Protein AF-A0A959QBI2-F1 (afdb_monomer_lite)

pLDDT: mean 92.58, std 5.52, range [67.56, 98.19]

Sequence (119 aa):
MRQLRLALCLFLAVGIAFVSMRFLDFQPKDILLDKGALADHPVYLIGFYTHVGLGILALLSGPFQFMDKLRVRQLTWHRTLGKVYVVCCLLSGLAGFGIAWFANERWVTSFGFAALAVA

Structure (mmCIF, N/CA/C/O backbone):
data_AF-A0A959QBI2-F1
#
_entry.id   AF-A0A959QBI2-F1
#
loop_
_atom_site.group_PDB
_atom_site.id
_atom_site.type_symbol
_atom_site.label_atom_id
_atom_site.label_alt_id
_atom_site.label_comp_id
_atom_site.label_asym_id
_atom_site.label_entity_id
_atom_site.label_seq_id
_atom_site.pdbx_PDB_ins_code
_atom_site.Cartn_x
_atom_site.Cartn_y
_atom_site.Cartn_z
_atom_site.occupancy
_atom_site.B_iso_or_equiv
_atom_site.auth_seq_id
_atom_site.auth_comp_id
_atom_site.auth_asym_id
_atom_site.auth_atom_id
_atom_site.pdbx_PDB_model_num
ATOM 1 N N . MET A 1 1 ? 3.105 2.088 28.517 1.00 77.12 1 MET A N 1
ATOM 2 C CA . MET A 1 1 ? 3.584 1.185 27.441 1.00 77.12 1 MET A CA 1
ATOM 3 C C . MET A 1 1 ? 2.626 1.101 26.246 1.00 77.12 1 MET A C 1
ATOM 5 O O . MET A 1 1 ? 3.024 1.507 25.165 1.00 77.12 1 MET A O 1
ATOM 9 N N . ARG A 1 2 ? 1.371 0.635 26.391 1.00 84.00 2 ARG A N 1
ATOM 10 C CA . ARG A 1 2 ? 0.461 0.431 25.235 1.00 84.00 2 ARG A CA 1
ATOM 11 C C . ARG A 1 2 ? 0.131 1.701 24.435 1.00 84.00 2 ARG A C 1
ATOM 13 O O . ARG A 1 2 ? 0.200 1.672 23.216 1.00 84.00 2 ARG A O 1
ATOM 20 N N . GLN A 1 3 ? -0.179 2.808 25.112 1.00 86.38 3 GLN A N 1
ATOM 21 C CA . GLN A 1 3 ? -0.495 4.083 24.443 1.00 86.38 3 GLN A CA 1
ATOM 22 C C . GLN A 1 3 ? 0.703 4.649 23.669 1.00 86.38 3 GLN A C 1
ATOM 24 O O . GLN A 1 3 ? 0.532 5.170 22.577 1.00 86.38 3 GLN A O 1
ATOM 29 N N . LEU A 1 4 ? 1.917 4.479 24.204 1.00 91.00 4 LEU A N 1
ATOM 30 C CA . LEU A 1 4 ? 3.153 4.887 23.535 1.00 91.00 4 LEU A CA 1
ATOM 31 C C . LEU A 1 4 ? 3.383 4.086 22.247 1.00 91.00 4 LEU A C 1
ATOM 33 O O . LEU A 1 4 ? 3.711 4.668 21.222 1.00 91.00 4 LEU A O 1
ATOM 37 N N . ARG A 1 5 ? 3.154 2.764 22.282 1.00 92.50 5 ARG A N 1
ATOM 38 C CA . ARG A 1 5 ? 3.253 1.907 21.088 1.00 92.50 5 ARG A CA 1
ATOM 39 C C . ARG A 1 5 ? 2.253 2.327 20.012 1.00 92.50 5 ARG A C 1
ATOM 41 O O . ARG A 1 5 ? 2.640 2.469 18.864 1.00 92.50 5 ARG A O 1
ATOM 48 N N . LEU A 1 6 ? 0.998 2.581 20.390 1.00 92.06 6 LEU A N 1
ATOM 49 C CA . LEU A 1 6 ? -0.028 3.053 19.453 1.00 92.06 6 LEU A CA 1
ATOM 50 C C . LEU A 1 6 ? 0.318 4.418 18.853 1.00 92.06 6 LEU A C 1
ATOM 52 O O . LEU A 1 6 ? 0.192 4.592 17.646 1.00 92.06 6 LEU A O 1
ATOM 56 N N . ALA A 1 7 ? 0.780 5.361 19.677 1.00 93.25 7 ALA A N 1
ATOM 57 C CA . ALA A 1 7 ? 1.201 6.678 19.212 1.00 93.25 7 ALA A CA 1
ATOM 58 C C . ALA A 1 7 ? 2.376 6.579 18.228 1.00 93.25 7 ALA A C 1
ATOM 60 O O . ALA A 1 7 ? 2.347 7.218 17.182 1.00 93.25 7 ALA A O 1
ATOM 61 N N . LEU A 1 8 ? 3.364 5.730 18.526 1.00 95.00 8 LEU A N 1
ATOM 62 C CA . LEU A 1 8 ? 4.496 5.483 17.637 1.00 95.00 8 LEU A CA 1
ATOM 63 C C . LEU A 1 8 ? 4.054 4.838 16.316 1.00 95.00 8 LEU A C 1
ATOM 65 O O . LEU A 1 8 ? 4.439 5.315 15.254 1.00 95.00 8 LEU A O 1
ATOM 69 N N . CYS A 1 9 ? 3.217 3.795 16.363 1.00 93.81 9 CYS A N 1
ATOM 70 C CA . CYS A 1 9 ? 2.671 3.161 15.160 1.00 93.81 9 CYS A CA 1
ATOM 71 C C . CYS A 1 9 ? 1.905 4.163 14.294 1.00 93.81 9 CYS A C 1
ATOM 73 O O . CYS A 1 9 ? 2.090 4.184 13.083 1.00 93.81 9 CYS A O 1
ATOM 75 N N . LEU A 1 10 ? 1.071 5.006 14.909 1.00 95.00 10 LEU A N 1
ATOM 76 C CA . LEU A 1 10 ? 0.308 6.026 14.199 1.00 95.00 10 LEU A CA 1
ATOM 77 C C . LEU A 1 10 ? 1.229 7.079 13.575 1.00 95.00 10 LEU A C 1
ATOM 79 O O . LEU A 1 10 ? 1.061 7.408 12.408 1.00 95.00 10 LEU A O 1
ATOM 83 N N . PHE A 1 11 ? 2.229 7.556 14.318 1.00 96.38 11 PHE A N 1
ATOM 84 C CA . PHE A 1 11 ? 3.206 8.520 13.814 1.00 96.38 11 PHE A CA 1
ATOM 85 C C . PHE A 1 11 ? 3.968 7.981 12.598 1.00 96.38 11 PHE A C 1
ATOM 87 O O . PHE A 1 11 ? 4.032 8.650 11.569 1.00 96.38 11 PHE A O 1
ATOM 94 N N . LEU A 1 12 ? 4.494 6.756 12.685 1.00 96.56 12 LEU A N 1
ATOM 95 C CA . LEU A 1 12 ? 5.229 6.130 11.586 1.00 96.56 12 LEU A CA 1
ATOM 96 C C . LEU A 1 12 ? 4.326 5.851 10.380 1.00 96.56 12 LEU A C 1
ATOM 98 O O . LEU A 1 12 ? 4.707 6.151 9.252 1.00 96.56 12 LEU A O 1
ATOM 102 N N . ALA A 1 13 ? 3.120 5.326 10.610 1.00 96.19 13 ALA A N 1
ATOM 103 C CA . ALA A 1 13 ? 2.177 5.029 9.537 1.00 96.19 13 ALA A CA 1
ATOM 104 C C . ALA A 1 13 ? 1.738 6.297 8.794 1.00 96.19 13 ALA A C 1
ATOM 106 O O . ALA A 1 13 ? 1.748 6.321 7.566 1.00 96.19 13 ALA A O 1
ATOM 107 N N . VAL A 1 14 ? 1.417 7.367 9.529 1.00 96.62 14 VAL A N 1
ATOM 108 C CA . VAL A 1 14 ? 1.070 8.669 8.945 1.00 96.62 14 VAL A CA 1
ATOM 109 C C . VAL A 1 14 ? 2.269 9.276 8.223 1.00 96.62 14 VAL A C 1
ATOM 111 O O . VAL A 1 14 ? 2.100 9.783 7.120 1.00 96.62 14 VAL A O 1
ATOM 114 N N . GLY A 1 15 ? 3.475 9.189 8.790 1.00 96.88 15 GLY A N 1
ATOM 115 C CA . GLY A 1 15 ? 4.693 9.690 8.151 1.00 96.88 15 GLY A CA 1
ATOM 116 C C . GLY A 1 15 ? 4.961 9.024 6.800 1.00 96.88 15 GLY A C 1
ATOM 117 O O . GLY A 1 15 ? 5.145 9.714 5.799 1.00 96.88 15 GLY A O 1
ATOM 118 N N . ILE A 1 16 ? 4.909 7.689 6.745 1.00 96.62 16 ILE A N 1
ATOM 119 C CA . ILE A 1 16 ? 5.103 6.932 5.498 1.00 96.62 16 ILE A CA 1
ATOM 120 C C . ILE A 1 16 ? 3.976 7.229 4.504 1.00 96.62 16 ILE A C 1
ATOM 122 O O . ILE A 1 16 ? 4.250 7.473 3.328 1.00 96.62 16 ILE A O 1
ATOM 126 N N . ALA A 1 17 ? 2.720 7.247 4.962 1.00 96.75 17 ALA A N 1
ATOM 127 C CA . ALA A 1 17 ? 1.574 7.569 4.117 1.00 96.75 17 ALA A CA 1
ATOM 128 C C . ALA A 1 17 ? 1.717 8.963 3.493 1.00 96.75 17 ALA A C 1
ATOM 130 O O . ALA A 1 17 ? 1.585 9.102 2.281 1.00 96.75 17 ALA A O 1
ATOM 131 N N . PHE A 1 18 ? 2.065 9.970 4.296 1.00 96.56 18 PHE A N 1
ATOM 132 C CA . PHE A 1 18 ? 2.231 11.350 3.850 1.00 96.56 18 PHE A CA 1
ATOM 133 C C . PHE A 1 18 ? 3.344 11.494 2.809 1.00 96.56 18 PHE A C 1
ATOM 135 O O . PHE A 1 18 ? 3.122 12.083 1.754 1.00 96.56 18 PHE A O 1
ATOM 142 N N . VAL A 1 19 ? 4.515 10.895 3.050 1.00 94.94 19 VAL A N 1
ATOM 143 C CA . VAL A 1 19 ? 5.607 10.881 2.061 1.00 94.94 19 VAL A CA 1
ATOM 144 C C . VAL A 1 19 ? 5.169 10.182 0.771 1.00 94.94 19 VAL A C 1
ATOM 146 O O . VAL A 1 19 ? 5.499 10.641 -0.319 1.00 94.94 19 VAL A O 1
ATOM 149 N N . SER A 1 20 ? 4.384 9.108 0.875 1.00 95.06 20 SER A N 1
ATOM 150 C CA . SER A 1 20 ? 3.903 8.342 -0.281 1.00 95.06 20 SER A CA 1
ATOM 151 C C . SER A 1 20 ? 2.848 9.084 -1.110 1.00 95.06 20 SER A C 1
ATOM 153 O O . SER A 1 20 ? 2.724 8.821 -2.305 1.00 95.06 20 SER A O 1
ATOM 155 N N . MET A 1 21 ? 2.124 10.053 -0.533 1.00 94.06 21 MET A N 1
ATOM 156 C CA . MET A 1 21 ? 1.124 10.849 -1.263 1.00 94.06 21 MET A CA 1
ATOM 157 C C . MET A 1 21 ? 1.725 11.659 -2.418 1.00 94.06 21 MET A C 1
ATOM 159 O O . MET A 1 21 ? 0.997 12.001 -3.347 1.00 94.06 21 MET A O 1
ATOM 163 N N . ARG A 1 22 ? 3.044 11.908 -2.417 1.00 93.50 22 ARG A N 1
ATOM 164 C CA . ARG A 1 22 ? 3.744 12.588 -3.521 1.00 93.50 22 ARG A CA 1
ATOM 165 C C . ARG A 1 22 ? 3.592 11.893 -4.878 1.00 93.50 22 ARG A C 1
ATOM 167 O O . ARG A 1 22 ? 3.818 12.536 -5.892 1.00 93.50 22 ARG A O 1
ATOM 174 N N . PHE A 1 23 ? 3.248 10.603 -4.885 1.00 92.25 23 PHE A N 1
ATOM 175 C CA . PHE A 1 23 ? 3.046 9.809 -6.097 1.00 92.25 23 PHE A CA 1
ATOM 176 C C . PHE A 1 23 ? 1.595 9.837 -6.608 1.00 92.25 23 PHE A C 1
ATOM 178 O O . PHE A 1 23 ? 1.321 9.305 -7.677 1.00 92.25 23 PHE A O 1
ATOM 185 N N . LEU A 1 24 ? 0.647 10.432 -5.875 1.00 91.06 24 LEU A N 1
ATOM 186 C CA . LEU A 1 24 ? -0.776 10.440 -6.252 1.00 91.06 24 LEU A CA 1
ATOM 187 C C . LEU A 1 24 ? -1.140 11.505 -7.299 1.00 91.06 24 LEU A C 1
ATOM 189 O O . LEU A 1 24 ? -2.298 11.600 -7.694 1.00 91.06 24 LEU A O 1
ATOM 193 N N . ASP A 1 25 ? -0.177 12.303 -7.752 1.00 91.44 25 ASP A N 1
ATOM 194 C CA . ASP A 1 25 ? -0.354 13.255 -8.852 1.00 91.44 25 ASP A CA 1
ATOM 195 C C . ASP A 1 25 ? -0.086 12.640 -10.236 1.00 91.44 25 ASP A C 1
ATOM 197 O O . ASP A 1 25 ? -0.173 13.335 -11.251 1.00 91.44 25 ASP A O 1
ATOM 201 N N . PHE A 1 26 ? 0.217 11.337 -10.274 1.00 87.69 26 PHE A N 1
ATOM 202 C CA . PHE A 1 26 ? 0.463 10.553 -11.486 1.00 87.69 26 PHE A CA 1
ATOM 203 C C . PHE A 1 26 ? 1.566 11.124 -12.383 1.00 87.69 26 PHE A C 1
ATOM 205 O O . PHE A 1 26 ? 1.600 10.852 -13.581 1.00 87.69 26 PHE A O 1
ATOM 212 N N . GLN A 1 27 ? 2.479 11.913 -11.814 1.00 88.12 27 GLN A N 1
ATOM 213 C CA . GLN A 1 27 ? 3.647 12.400 -12.531 1.00 88.12 27 GLN A CA 1
ATOM 214 C C . GLN A 1 27 ? 4.839 11.468 -12.275 1.00 88.12 27 GLN A C 1
ATOM 216 O O . GLN A 1 27 ? 5.054 11.044 -11.133 1.00 88.12 27 GLN A O 1
ATOM 221 N N . PRO A 1 28 ? 5.644 11.147 -13.301 1.00 84.50 28 PRO A N 1
ATOM 222 C CA . PRO A 1 28 ? 6.860 10.372 -13.109 1.00 84.50 28 PRO A CA 1
ATOM 223 C C . PRO A 1 28 ? 7.859 11.186 -12.278 1.00 84.50 28 PRO A C 1
ATOM 225 O O . PRO A 1 28 ? 8.298 12.268 -12.667 1.00 84.50 28 PRO A O 1
ATOM 228 N N . LYS A 1 29 ? 8.188 10.669 -11.092 1.00 88.06 29 LYS A N 1
ATOM 229 C CA . LYS A 1 29 ? 9.091 11.278 -10.107 1.00 88.06 29 LYS A CA 1
ATOM 230 C C . LYS A 1 29 ? 9.914 10.207 -9.408 1.00 88.06 29 LYS A C 1
ATOM 232 O O . LYS A 1 29 ? 9.476 9.059 -9.310 1.00 88.06 29 LYS A O 1
ATOM 237 N N . ASP A 1 30 ? 11.063 10.605 -8.867 1.00 87.44 30 ASP A N 1
ATOM 238 C CA . ASP A 1 30 ? 11.936 9.744 -8.061 1.00 87.44 30 ASP A CA 1
ATOM 239 C C . ASP A 1 30 ? 12.189 8.390 -8.758 1.00 87.44 30 ASP A C 1
ATOM 241 O O . ASP A 1 30 ? 12.612 8.339 -9.911 1.00 87.44 30 ASP A O 1
ATOM 245 N N . ILE A 1 31 ? 11.813 7.294 -8.094 1.00 85.75 31 ILE A N 1
ATOM 246 C CA . ILE A 1 31 ? 11.945 5.919 -8.570 1.00 85.75 31 ILE A CA 1
ATOM 247 C C . ILE A 1 31 ? 11.248 5.646 -9.905 1.00 85.75 31 ILE A C 1
ATOM 249 O O . ILE A 1 31 ? 11.598 4.668 -10.548 1.00 85.75 31 ILE A O 1
ATOM 253 N N . LEU A 1 32 ? 10.257 6.445 -10.320 1.00 86.88 32 LEU A N 1
ATOM 254 C CA . LEU A 1 32 ? 9.634 6.298 -11.637 1.00 86.88 32 LEU A CA 1
ATOM 255 C C . LEU A 1 32 ? 10.517 6.880 -12.745 1.00 86.88 32 LEU A C 1
ATOM 257 O O . LEU A 1 32 ? 10.519 6.337 -13.840 1.00 86.88 32 LEU A O 1
ATOM 261 N N . LEU A 1 33 ? 11.301 7.928 -12.476 1.00 87.19 33 LEU A N 1
ATOM 262 C CA . LEU A 1 33 ? 12.244 8.471 -13.462 1.00 87.19 33 LEU A CA 1
ATOM 263 C C . LEU A 1 33 ? 13.409 7.503 -13.698 1.00 87.19 33 LEU A C 1
ATOM 265 O O . LEU A 1 33 ? 13.799 7.268 -14.841 1.00 87.19 33 LEU A O 1
ATOM 269 N N . ASP A 1 34 ? 13.880 6.851 -12.634 1.00 86.50 34 ASP A N 1
ATOM 270 C CA . ASP A 1 34 ? 14.955 5.853 -12.703 1.00 86.50 34 ASP A CA 1
ATOM 271 C C . ASP A 1 34 ? 14.560 4.584 -13.487 1.00 86.50 34 ASP A C 1
ATOM 273 O O . ASP A 1 34 ? 15.409 3.753 -13.808 1.00 86.50 34 ASP A O 1
ATOM 277 N N . LYS A 1 35 ? 13.268 4.406 -13.792 1.00 84.69 35 LYS A N 1
ATOM 278 C CA . LYS A 1 35 ? 12.715 3.228 -14.482 1.00 84.69 35 LYS A CA 1
ATOM 279 C C . LYS A 1 35 ? 12.777 3.324 -16.009 1.00 84.69 35 LYS A C 1
ATOM 281 O O . LYS A 1 35 ? 12.525 2.320 -16.678 1.00 84.69 35 LYS A O 1
ATOM 286 N N . GLY A 1 36 ? 13.118 4.485 -16.575 1.00 85.50 36 GLY A N 1
ATOM 287 C CA . GLY A 1 36 ? 13.218 4.675 -18.026 1.00 85.50 36 GLY A CA 1
ATOM 288 C C . GLY A 1 36 ? 11.937 4.243 -18.749 1.00 85.50 36 GLY A C 1
ATOM 289 O O . GLY A 1 36 ? 10.854 4.704 -18.412 1.00 85.50 36 GLY A O 1
ATOM 290 N N . ALA A 1 37 ? 12.036 3.299 -19.691 1.00 83.19 37 ALA A N 1
ATOM 291 C CA . ALA A 1 37 ? 10.891 2.804 -20.470 1.00 83.19 37 ALA A CA 1
ATOM 292 C C . ALA A 1 37 ? 9.757 2.179 -19.626 1.00 83.19 37 ALA A C 1
ATOM 294 O O . ALA A 1 37 ? 8.614 2.111 -20.074 1.00 83.19 37 ALA A O 1
ATOM 295 N N . LEU A 1 38 ? 10.042 1.725 -18.399 1.00 82.94 38 LEU A N 1
ATOM 296 C CA . LEU A 1 38 ? 9.012 1.215 -17.489 1.00 82.94 38 LEU A CA 1
ATOM 297 C C . LEU A 1 38 ? 8.128 2.327 -16.906 1.00 82.94 38 LEU A C 1
ATOM 299 O O . LEU A 1 38 ? 7.019 2.033 -16.464 1.00 82.94 38 LEU A O 1
ATOM 303 N N . ALA A 1 39 ? 8.579 3.585 -16.946 1.00 83.12 39 ALA A N 1
ATOM 304 C CA . ALA A 1 39 ? 7.797 4.746 -16.526 1.00 83.12 39 ALA A CA 1
ATOM 305 C C . ALA A 1 39 ? 6.562 4.993 -17.407 1.00 83.12 39 ALA A C 1
ATOM 307 O O . ALA A 1 39 ? 5.647 5.668 -16.957 1.00 83.12 39 ALA A O 1
ATOM 308 N N . ASP A 1 40 ? 6.516 4.396 -18.603 1.00 85.81 40 ASP A N 1
ATOM 309 C CA . ASP A 1 40 ? 5.376 4.443 -19.526 1.00 85.81 40 ASP A CA 1
ATOM 310 C C . ASP A 1 40 ? 4.688 3.072 -19.680 1.00 85.81 40 ASP A C 1
ATOM 312 O O . ASP A 1 40 ? 3.719 2.923 -20.428 1.00 85.81 40 ASP A O 1
ATOM 316 N N . HIS A 1 41 ? 5.170 2.035 -18.981 1.00 90.50 41 HIS A N 1
ATOM 317 C CA . HIS A 1 41 ? 4.648 0.681 -19.136 1.00 90.50 41 HIS A CA 1
ATOM 318 C C . HIS A 1 41 ? 3.336 0.506 -18.349 1.00 90.50 41 HIS A C 1
ATOM 320 O O . HIS A 1 41 ? 3.351 0.512 -17.112 1.00 90.50 41 HIS A O 1
ATOM 326 N N . PRO A 1 42 ? 2.194 0.253 -19.017 1.00 91.00 42 PRO A N 1
ATOM 327 C CA . PRO A 1 42 ? 0.875 0.355 -18.392 1.00 91.00 42 PRO A CA 1
ATOM 328 C C . PRO A 1 42 ? 0.687 -0.639 -17.245 1.00 91.00 42 PRO A C 1
ATOM 330 O O . PRO A 1 42 ? 0.174 -0.279 -16.191 1.00 91.00 42 PRO A O 1
ATOM 333 N N . VAL A 1 43 ? 1.166 -1.878 -17.397 1.00 92.50 43 VAL A N 1
ATOM 334 C CA . VAL A 1 43 ? 1.054 -2.904 -16.343 1.00 92.50 43 VAL A CA 1
ATOM 335 C C . VAL A 1 43 ? 1.855 -2.519 -15.098 1.00 92.50 43 VAL A C 1
ATOM 337 O O . VAL A 1 43 ? 1.397 -2.743 -13.979 1.00 92.50 43 VAL A O 1
ATOM 340 N N . TYR A 1 44 ? 3.032 -1.914 -15.287 1.00 93.44 44 TYR A N 1
ATOM 341 C CA . TYR A 1 44 ? 3.887 -1.517 -14.173 1.00 93.44 44 TYR A CA 1
ATOM 342 C C . TYR A 1 44 ? 3.267 -0.331 -13.438 1.00 93.44 44 TYR A C 1
ATOM 344 O O . TYR A 1 44 ? 3.143 -0.381 -12.220 1.00 93.44 44 TYR A O 1
ATOM 352 N N . LEU A 1 45 ? 2.798 0.687 -14.168 1.00 94.06 45 LEU A N 1
ATOM 353 C CA . LEU A 1 45 ? 2.143 1.855 -13.581 1.00 94.06 45 LEU A CA 1
ATOM 354 C C . LEU A 1 45 ? 0.850 1.494 -12.847 1.00 94.06 45 LEU A C 1
ATOM 356 O O . LEU A 1 45 ? 0.646 1.946 -11.723 1.00 94.06 45 LEU A O 1
ATOM 360 N N . ILE A 1 46 ? -0.001 0.647 -13.438 1.00 95.06 46 ILE A N 1
ATOM 361 C CA . ILE A 1 46 ? -1.225 0.172 -12.778 1.00 95.06 46 ILE A CA 1
ATOM 362 C C . ILE A 1 46 ? -0.863 -0.540 -11.474 1.00 95.06 46 ILE A C 1
ATOM 364 O O . ILE A 1 46 ? -1.436 -0.222 -10.432 1.00 95.06 46 ILE A O 1
ATOM 368 N N . GLY A 1 47 ? 0.109 -1.457 -11.504 1.00 95.88 47 GLY A N 1
ATOM 369 C CA . GLY A 1 47 ? 0.580 -2.142 -10.301 1.00 95.88 47 GLY A CA 1
ATOM 370 C C . GLY A 1 47 ? 1.165 -1.172 -9.272 1.00 95.88 47 GLY A C 1
ATOM 371 O O . GLY A 1 47 ? 0.810 -1.225 -8.098 1.00 95.88 47 GLY A O 1
ATOM 372 N N . PHE A 1 48 ? 1.997 -0.232 -9.710 1.00 95.38 48 PHE A N 1
ATOM 373 C CA . PHE A 1 48 ? 2.670 0.737 -8.856 1.00 95.38 48 PHE A CA 1
ATOM 374 C C . PHE A 1 48 ? 1.675 1.650 -8.134 1.00 95.38 48 PHE A C 1
ATOM 376 O O . PHE A 1 48 ? 1.673 1.716 -6.904 1.00 95.38 48 PHE A O 1
ATOM 383 N N . TYR A 1 49 ? 0.779 2.308 -8.874 1.00 96.12 49 TYR A N 1
ATOM 384 C CA . TYR A 1 49 ? -0.210 3.210 -8.285 1.00 96.12 49 TYR A CA 1
ATOM 385 C C . TYR A 1 49 ? -1.250 2.460 -7.449 1.00 96.12 49 TYR A C 1
ATOM 387 O O . TYR A 1 49 ? -1.673 2.972 -6.412 1.00 96.12 49 TYR A O 1
ATOM 395 N N . THR A 1 50 ? -1.610 1.228 -7.829 1.00 97.12 50 THR A N 1
ATOM 396 C CA . THR A 1 50 ? -2.473 0.370 -6.999 1.00 97.12 50 THR A CA 1
ATOM 397 C C . THR A 1 50 ? -1.786 0.025 -5.679 1.00 97.12 50 THR A C 1
ATOM 399 O O . THR A 1 50 ? -2.391 0.175 -4.617 1.00 97.12 50 THR A O 1
ATOM 402 N N . HIS A 1 51 ? -0.515 -0.384 -5.723 1.00 97.06 51 HIS A N 1
ATOM 403 C CA . HIS A 1 51 ? 0.267 -0.712 -4.535 1.00 97.06 51 HIS A CA 1
ATOM 404 C C . HIS A 1 51 ? 0.383 0.494 -3.595 1.00 97.06 51 HIS A C 1
ATOM 406 O O . HIS A 1 51 ? 0.024 0.380 -2.422 1.00 97.06 51 HIS A O 1
ATOM 412 N N . VAL A 1 52 ? 0.798 1.656 -4.115 1.00 96.75 52 VAL A N 1
ATOM 413 C CA . VAL A 1 52 ? 0.972 2.890 -3.331 1.00 96.75 52 VAL A CA 1
ATOM 414 C C . VAL A 1 52 ? -0.358 3.393 -2.770 1.00 96.75 52 VAL A C 1
ATOM 416 O O . VAL A 1 52 ? -0.460 3.643 -1.570 1.00 96.75 52 VAL A O 1
ATOM 419 N N . GLY A 1 53 ? -1.395 3.509 -3.603 1.00 97.31 53 GLY A N 1
ATOM 420 C CA . GLY A 1 53 ? -2.695 4.034 -3.184 1.00 97.31 53 GLY A CA 1
ATOM 421 C C . GLY A 1 53 ? -3.349 3.178 -2.099 1.00 97.31 53 GLY A C 1
ATOM 422 O O . GLY A 1 53 ? -3.736 3.686 -1.044 1.00 97.31 53 GLY A O 1
ATOM 423 N N . LEU A 1 54 ? -3.413 1.861 -2.310 1.00 97.94 54 LEU A N 1
ATOM 424 C CA . LEU A 1 54 ? -3.978 0.940 -1.321 1.00 97.94 54 LEU A CA 1
ATOM 425 C C . LEU A 1 54 ? -3.067 0.769 -0.098 1.00 97.94 54 LEU A C 1
ATOM 427 O O . LEU A 1 54 ? -3.571 0.587 1.010 1.00 97.94 54 LEU A O 1
ATOM 431 N N . GLY A 1 55 ? -1.749 0.899 -0.265 1.00 97.56 55 GLY A N 1
ATOM 432 C CA . GLY A 1 55 ? -0.782 0.909 0.832 1.00 97.56 55 GLY A CA 1
ATOM 433 C C . GLY A 1 55 ? -0.992 2.094 1.778 1.00 97.56 55 GLY A C 1
ATOM 434 O O . GLY A 1 55 ? -1.008 1.910 2.993 1.00 97.56 55 GLY A O 1
ATOM 435 N N . ILE A 1 56 ? -1.259 3.291 1.241 1.00 97.94 56 ILE A N 1
ATOM 436 C CA . ILE A 1 56 ? -1.625 4.476 2.036 1.00 97.94 56 ILE A CA 1
ATOM 437 C C . ILE A 1 56 ? -2.897 4.202 2.849 1.00 97.94 56 ILE A C 1
ATOM 439 O O . ILE A 1 56 ? -2.920 4.446 4.056 1.00 97.94 56 ILE A O 1
ATOM 443 N N . LEU A 1 57 ? -3.942 3.647 2.226 1.00 97.50 57 LEU A N 1
ATOM 444 C CA . LEU A 1 57 ? -5.188 3.316 2.928 1.00 97.50 57 LEU A CA 1
ATOM 445 C C . LEU A 1 57 ? -4.977 2.259 4.023 1.00 97.50 57 LEU A C 1
ATOM 447 O O . LEU A 1 57 ? -5.527 2.388 5.122 1.00 97.50 57 LEU A O 1
ATOM 451 N N . ALA A 1 58 ? -4.159 1.239 3.760 1.00 97.38 58 ALA A N 1
ATOM 452 C CA . ALA A 1 58 ? -3.801 0.220 4.743 1.00 97.38 58 ALA A CA 1
ATOM 453 C C . ALA A 1 58 ? -3.023 0.820 5.928 1.00 97.38 58 ALA A C 1
ATOM 455 O O . ALA A 1 58 ? -3.378 0.579 7.083 1.00 97.38 58 ALA A O 1
ATOM 456 N N . LEU A 1 59 ? -2.021 1.665 5.664 1.00 97.06 59 LEU A N 1
ATOM 457 C CA . LEU A 1 59 ? -1.233 2.339 6.701 1.00 97.06 59 LEU A CA 1
ATOM 458 C C . LEU A 1 59 ? -2.093 3.261 7.566 1.00 97.06 59 LEU A C 1
ATOM 460 O O . LEU A 1 59 ? -1.978 3.236 8.789 1.00 97.06 59 LEU A O 1
ATOM 464 N N . LEU A 1 60 ? -2.987 4.042 6.958 1.00 96.19 60 LEU A N 1
ATOM 465 C CA . LEU A 1 60 ? -3.856 4.949 7.703 1.00 96.19 60 LEU A CA 1
ATOM 466 C C . LEU A 1 60 ? -4.910 4.194 8.522 1.00 96.19 60 LEU A C 1
ATOM 468 O O . LEU A 1 60 ? -5.229 4.619 9.626 1.00 96.19 60 LEU A O 1
ATOM 472 N N . SER A 1 61 ? -5.435 3.067 8.034 1.00 95.69 61 SER A N 1
ATOM 473 C CA . SER A 1 61 ? -6.468 2.295 8.746 1.00 95.69 61 SER A CA 1
ATOM 474 C C . SER A 1 61 ? -5.918 1.318 9.800 1.00 95.69 61 SER A C 1
ATOM 476 O O . SER A 1 61 ? -6.605 1.036 10.786 1.00 95.69 61 SER A O 1
ATOM 478 N N . GLY A 1 62 ? -4.682 0.834 9.643 1.00 94.81 62 GLY A N 1
ATOM 479 C CA . GLY A 1 62 ? -4.067 -0.196 10.489 1.00 94.81 62 GLY A CA 1
ATOM 480 C C . GLY A 1 62 ? -3.976 0.146 11.985 1.00 94.81 62 GLY A C 1
ATOM 481 O O . GLY A 1 62 ? -4.476 -0.629 12.804 1.00 94.81 62 GLY A O 1
ATOM 482 N N . PRO A 1 63 ? -3.413 1.302 12.395 1.00 94.50 63 PRO A N 1
ATOM 483 C CA . PRO A 1 63 ? -3.268 1.666 13.808 1.00 94.50 63 PRO A CA 1
ATOM 484 C C . PRO A 1 63 ? -4.588 1.652 14.593 1.00 94.50 63 PRO A C 1
ATOM 486 O O . PRO A 1 63 ? -4.610 1.282 15.770 1.00 94.50 63 PRO A O 1
ATOM 489 N N . PHE A 1 64 ? -5.703 1.988 13.937 1.00 93.19 64 PHE A N 1
ATOM 490 C CA . PHE A 1 64 ? -7.032 1.982 14.549 1.00 93.19 64 PHE A CA 1
ATOM 491 C C . PHE A 1 64 ? -7.507 0.571 14.936 1.00 93.19 64 PHE A C 1
ATOM 493 O O . PHE A 1 64 ? -8.295 0.432 15.874 1.00 93.19 64 PHE A O 1
ATOM 500 N N . GLN A 1 65 ? -6.988 -0.488 14.301 1.00 92.81 65 GLN A N 1
ATOM 501 C CA . GLN A 1 65 ? -7.302 -1.879 14.656 1.00 92.81 65 GLN A CA 1
ATOM 502 C C . GLN A 1 65 ? -6.774 -2.276 16.039 1.00 92.81 65 GLN A C 1
ATOM 504 O O . GLN A 1 65 ? -7.372 -3.110 16.717 1.00 92.81 65 GLN A O 1
ATOM 509 N N . PHE A 1 66 ? -5.699 -1.637 16.500 1.00 92.06 66 PHE A N 1
ATOM 510 C CA . PHE A 1 66 ? -5.074 -1.930 17.791 1.00 92.06 66 PHE A CA 1
ATOM 511 C C . PHE A 1 66 ? -5.620 -1.058 18.938 1.00 92.06 66 PHE A C 1
ATOM 513 O O . PHE A 1 66 ? -5.178 -1.163 20.086 1.00 92.06 66 PHE A O 1
ATOM 520 N N . MET A 1 67 ? -6.597 -0.187 18.658 1.00 92.75 67 MET A N 1
ATOM 521 C CA . MET A 1 67 ? -7.231 0.663 19.662 1.00 92.75 67 MET A CA 1
ATOM 522 C C . MET A 1 67 ? -8.339 -0.086 20.412 1.00 92.75 67 MET A C 1
ATOM 524 O O . MET A 1 67 ? -9.474 -0.191 19.949 1.00 92.75 67 MET A O 1
ATOM 528 N N . ASP A 1 68 ? -8.056 -0.499 21.649 1.00 90.06 68 ASP A N 1
ATOM 529 C CA . ASP A 1 68 ? -9.028 -1.173 22.529 1.00 90.06 68 ASP A CA 1
ATOM 530 C C . ASP A 1 68 ? -10.371 -0.445 22.661 1.00 90.06 68 ASP A C 1
ATOM 532 O O . ASP A 1 68 ? -11.425 -1.077 22.690 1.00 90.06 68 ASP A O 1
ATOM 536 N N . LYS A 1 69 ? -10.346 0.893 22.739 1.00 90.31 69 LYS A N 1
ATOM 537 C CA . LYS A 1 69 ? -11.570 1.699 22.855 1.00 90.31 69 LYS A CA 1
ATOM 538 C C . LYS A 1 69 ? -12.487 1.486 21.650 1.00 90.31 69 LYS A C 1
ATOM 540 O O . LYS A 1 69 ? -13.694 1.385 21.840 1.00 90.31 69 LYS A O 1
ATOM 545 N N . LEU A 1 70 ? -11.920 1.394 20.446 1.00 90.44 70 LEU A N 1
ATOM 546 C CA . LEU A 1 70 ? -12.670 1.161 19.214 1.00 90.44 70 LEU A CA 1
ATOM 547 C C . LEU A 1 70 ? -13.229 -0.266 19.191 1.00 90.44 70 LEU A C 1
ATOM 549 O O . LEU A 1 70 ? -14.416 -0.451 18.944 1.00 90.44 70 LEU A O 1
ATOM 553 N N . ARG A 1 71 ? -12.405 -1.256 19.557 1.00 90.81 71 ARG A N 1
ATOM 554 C CA . ARG A 1 71 ? -12.809 -2.668 19.623 1.00 90.81 71 ARG A CA 1
ATOM 555 C C . ARG A 1 71 ? -13.956 -2.919 20.607 1.00 90.81 71 ARG A C 1
ATOM 557 O O . ARG A 1 71 ? -14.849 -3.700 20.304 1.00 90.81 71 ARG A O 1
ATOM 564 N N . VAL A 1 72 ? -13.932 -2.270 21.772 1.00 93.62 72 VAL A N 1
ATOM 565 C CA . VAL A 1 72 ? -14.908 -2.510 22.850 1.00 93.62 72 VAL A CA 1
ATOM 566 C C . VAL A 1 72 ? -16.150 -1.627 22.722 1.00 93.62 72 VAL A C 1
ATOM 568 O O . VAL A 1 72 ? -17.256 -2.108 22.936 1.00 93.62 72 VAL A O 1
ATOM 571 N N . ARG A 1 73 ? -16.000 -0.339 22.381 1.00 92.56 73 ARG A N 1
ATOM 572 C CA . ARG A 1 73 ? -17.127 0.615 22.369 1.00 92.56 73 ARG A CA 1
ATOM 573 C C . ARG A 1 73 ? -17.816 0.741 21.013 1.00 92.56 73 ARG A C 1
ATOM 575 O O . ARG A 1 73 ? -18.944 1.210 20.965 1.00 92.56 73 ARG A O 1
ATOM 582 N N . GLN A 1 74 ? -17.134 0.398 19.922 1.00 94.38 74 GLN A N 1
ATOM 583 C CA . GLN A 1 74 ? -17.578 0.666 18.550 1.00 94.38 74 GLN A CA 1
ATOM 584 C C . GLN A 1 74 ? -17.272 -0.540 17.642 1.00 94.38 74 GLN A C 1
ATOM 586 O O . GLN A 1 74 ? -16.605 -0.424 16.612 1.00 94.38 74 GLN A O 1
ATOM 591 N N . LEU A 1 75 ? -17.755 -1.725 18.034 1.00 94.31 75 LEU A N 1
ATOM 592 C CA . LEU A 1 75 ? -17.419 -3.001 17.388 1.00 94.31 75 LEU A CA 1
ATOM 593 C C . LEU A 1 75 ? -17.738 -3.028 15.883 1.00 94.31 75 LEU A C 1
ATOM 595 O O . LEU A 1 75 ? -16.960 -3.575 15.101 1.00 94.31 75 LEU A O 1
ATOM 599 N N . THR A 1 76 ? -18.852 -2.423 15.462 1.00 95.94 76 THR A N 1
ATOM 600 C CA . THR A 1 76 ? -19.223 -2.328 14.041 1.00 95.94 76 THR A CA 1
ATOM 601 C C . THR A 1 76 ? -18.181 -1.542 13.248 1.00 95.94 76 THR A C 1
ATOM 603 O O . THR A 1 76 ? -17.711 -2.026 12.222 1.00 95.94 76 THR A O 1
ATOM 606 N N . TRP A 1 77 ? -17.744 -0.384 13.756 1.00 94.69 77 TRP A N 1
ATOM 607 C CA . TRP A 1 77 ? -16.688 0.417 13.130 1.00 94.69 77 TRP A CA 1
ATOM 608 C C . TRP A 1 77 ? -15.356 -0.318 13.086 1.00 94.69 77 TRP A C 1
ATOM 610 O O . TRP A 1 77 ? -14.696 -0.314 12.050 1.00 94.69 77 TRP A O 1
ATOM 620 N N . HIS A 1 78 ? -14.987 -0.995 14.176 1.00 95.94 78 HIS A N 1
ATOM 621 C CA . HIS A 1 78 ? -13.779 -1.814 14.219 1.00 95.94 78 HIS A CA 1
ATOM 622 C C . HIS A 1 78 ? -13.793 -2.883 13.115 1.00 95.94 78 HIS A C 1
ATOM 624 O O . HIS A 1 78 ? -12.845 -2.976 12.340 1.00 95.94 78 HIS A O 1
ATOM 630 N N . ARG A 1 79 ? -14.902 -3.624 12.974 1.00 95.81 79 ARG A N 1
ATOM 631 C CA . ARG A 1 79 ? -15.061 -4.655 11.936 1.00 95.81 79 ARG A CA 1
ATOM 632 C C . ARG A 1 79 ? -15.044 -4.078 10.523 1.00 95.81 79 ARG A C 1
ATOM 634 O O . ARG A 1 79 ? -14.406 -4.661 9.653 1.00 95.81 79 ARG A O 1
ATOM 641 N N . THR A 1 80 ? -15.722 -2.959 10.277 1.00 96.69 80 THR A N 1
ATOM 642 C CA . THR A 1 80 ? -15.736 -2.324 8.950 1.00 96.69 80 THR A CA 1
ATOM 643 C C . THR A 1 80 ? -14.350 -1.815 8.566 1.00 96.69 80 THR A C 1
ATOM 645 O O . THR A 1 80 ? -13.873 -2.136 7.481 1.00 96.69 80 THR A O 1
ATOM 648 N N . LEU A 1 81 ? -13.658 -1.115 9.470 1.00 96.06 81 LEU A N 1
ATOM 649 C CA . LEU A 1 81 ? -12.274 -0.692 9.243 1.00 96.06 81 LEU A CA 1
ATOM 650 C C . LEU A 1 81 ? -11.339 -1.891 9.067 1.00 96.06 81 LEU A C 1
ATOM 652 O O . LEU A 1 81 ? -10.421 -1.821 8.261 1.00 96.06 81 LEU A O 1
ATOM 656 N N . GLY A 1 82 ? -11.584 -2.996 9.777 1.00 96.88 82 GLY A N 1
ATOM 657 C CA . GLY A 1 82 ? -10.802 -4.223 9.637 1.00 96.88 82 GLY A CA 1
ATOM 658 C C . GLY A 1 82 ? -10.964 -4.848 8.253 1.00 96.88 82 GLY A C 1
ATOM 659 O O . GLY A 1 82 ? -9.978 -5.239 7.639 1.00 96.88 82 GLY A O 1
ATOM 660 N N . LYS A 1 83 ? -12.189 -4.869 7.713 1.00 97.75 83 LYS A N 1
ATOM 661 C CA . LYS A 1 83 ? -12.444 -5.314 6.333 1.00 97.75 83 LYS A CA 1
ATOM 662 C C . LYS A 1 83 ? -11.735 -4.424 5.316 1.00 97.75 83 LYS A C 1
ATOM 664 O O . LYS A 1 83 ? -11.085 -4.951 4.421 1.00 97.75 83 LYS A O 1
ATOM 669 N N . VAL A 1 84 ? -11.834 -3.100 5.469 1.00 97.38 84 VAL A N 1
ATOM 670 C CA . VAL A 1 84 ? -11.142 -2.140 4.590 1.00 97.38 84 VAL A CA 1
ATOM 671 C C . VAL A 1 84 ? -9.634 -2.371 4.637 1.00 97.38 84 VAL A C 1
ATOM 673 O O . VAL A 1 84 ? -9.018 -2.511 3.586 1.00 97.38 84 VAL A O 1
ATOM 676 N N . TYR A 1 85 ? -9.066 -2.488 5.839 1.00 97.69 85 TYR A N 1
ATOM 677 C CA . TYR A 1 85 ? -7.648 -2.769 6.046 1.00 97.69 85 TYR A CA 1
ATOM 678 C C . TYR A 1 85 ? -7.218 -4.054 5.328 1.00 97.69 85 TYR A C 1
ATOM 680 O O . TYR A 1 85 ? -6.305 -4.016 4.510 1.00 97.69 85 TYR A O 1
ATOM 688 N N . VAL A 1 86 ? -7.920 -5.171 5.556 1.00 97.88 86 VAL A N 1
ATOM 689 C CA . VAL A 1 86 ? -7.587 -6.467 4.942 1.00 97.88 86 VAL A CA 1
ATOM 690 C C . VAL A 1 86 ? -7.687 -6.416 3.418 1.00 97.88 86 VAL A C 1
ATOM 692 O O . VAL A 1 86 ? -6.773 -6.876 2.740 1.00 97.88 86 VAL A O 1
ATOM 695 N N . VAL A 1 87 ? -8.753 -5.832 2.861 1.00 98.19 87 VAL A N 1
ATOM 696 C CA . VAL A 1 87 ? -8.914 -5.711 1.401 1.00 98.19 87 VAL A CA 1
ATOM 697 C C . VAL A 1 87 ? -7.802 -4.851 0.799 1.00 98.19 87 VAL A C 1
ATOM 699 O O . VAL A 1 87 ? -7.224 -5.236 -0.217 1.00 98.19 87 VAL A O 1
ATOM 702 N N . CYS A 1 88 ? -7.456 -3.730 1.438 1.00 98.00 88 CYS A N 1
ATOM 703 C CA . CYS A 1 88 ? -6.358 -2.876 0.989 1.00 98.00 88 CYS A CA 1
ATOM 704 C C . CYS A 1 88 ? -5.018 -3.616 1.041 1.00 98.00 88 CYS A C 1
ATOM 706 O O . CYS A 1 88 ? -4.284 -3.577 0.059 1.00 98.00 88 CYS A O 1
ATOM 708 N N . CYS A 1 89 ? -4.717 -4.329 2.132 1.00 97.81 89 CYS A N 1
ATOM 709 C CA . CYS A 1 89 ? -3.496 -5.127 2.258 1.00 97.81 89 CYS A CA 1
ATOM 710 C C . CYS A 1 89 ? -3.402 -6.214 1.184 1.00 97.81 89 CYS A C 1
ATOM 712 O O . CYS A 1 89 ? -2.359 -6.339 0.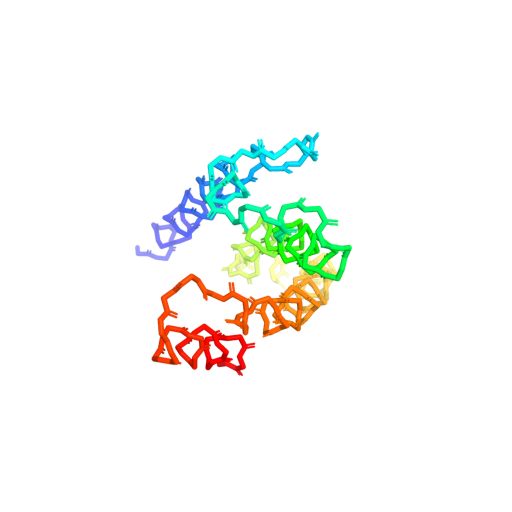554 1.00 97.81 89 CYS A O 1
ATOM 714 N N . LEU A 1 90 ? -4.479 -6.968 0.938 1.00 97.75 90 LEU A N 1
ATOM 715 C CA . LEU A 1 90 ? -4.477 -8.050 -0.052 1.00 97.75 90 LEU A CA 1
ATOM 716 C C . LEU A 1 90 ? -4.250 -7.524 -1.471 1.00 97.75 90 LEU A C 1
ATOM 718 O O . LEU A 1 90 ? -3.382 -8.014 -2.188 1.00 97.75 90 LEU A O 1
ATOM 722 N N . LEU A 1 91 ? -5.006 -6.505 -1.877 1.00 97.94 91 LEU A N 1
ATOM 723 C CA . LEU A 1 91 ? -4.897 -5.939 -3.220 1.00 97.94 91 LEU A CA 1
ATOM 724 C C . LEU A 1 91 ? -3.580 -5.168 -3.413 1.00 97.94 91 LEU A C 1
ATOM 726 O O . LEU A 1 91 ? -2.949 -5.294 -4.462 1.00 97.94 91 LEU A O 1
ATOM 730 N N . SER A 1 92 ? -3.131 -4.418 -2.399 1.00 97.69 92 SER A N 1
ATOM 731 C CA . SER A 1 92 ? -1.820 -3.754 -2.410 1.00 97.69 92 SER A CA 1
ATOM 732 C C . SER A 1 92 ? -0.682 -4.775 -2.468 1.00 97.69 92 SER A C 1
ATOM 734 O O . SER A 1 92 ? 0.258 -4.585 -3.235 1.00 97.69 92 SER A O 1
ATOM 736 N N . GLY A 1 93 ? -0.776 -5.874 -1.713 1.00 97.56 93 GLY A N 1
ATOM 737 C CA . GLY A 1 93 ? 0.199 -6.964 -1.709 1.00 97.56 93 GLY A CA 1
ATOM 738 C C . GLY A 1 93 ? 0.291 -7.663 -3.063 1.00 97.56 93 GLY A C 1
ATOM 739 O O . GLY A 1 93 ? 1.387 -7.813 -3.590 1.00 97.56 93 GLY A O 1
ATOM 740 N N . LEU A 1 94 ? -0.844 -7.988 -3.692 1.00 97.56 94 LEU A N 1
ATOM 741 C CA . LEU A 1 94 ? -0.880 -8.555 -5.048 1.00 97.56 94 LEU A CA 1
ATOM 742 C C . LEU A 1 94 ? -0.251 -7.617 -6.088 1.00 97.56 94 LEU A C 1
ATOM 744 O O . LEU A 1 94 ? 0.539 -8.054 -6.925 1.00 97.56 94 LEU A O 1
ATOM 748 N N . ALA A 1 95 ? -0.566 -6.323 -6.017 1.00 97.38 95 ALA A N 1
ATOM 749 C CA . ALA A 1 95 ? 0.049 -5.323 -6.882 1.00 97.38 95 ALA A CA 1
ATOM 750 C C . ALA A 1 95 ? 1.566 -5.215 -6.629 1.00 97.38 95 ALA A C 1
ATOM 752 O O . ALA A 1 95 ? 2.346 -5.193 -7.580 1.00 97.38 95 ALA A O 1
ATOM 753 N N . GLY A 1 96 ? 1.975 -5.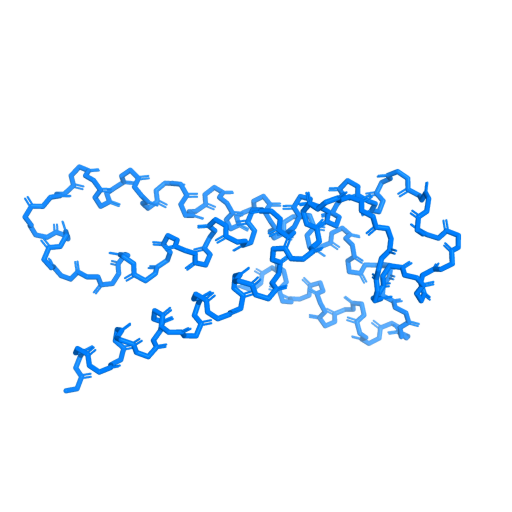238 -5.356 1.00 96.62 96 GLY A N 1
ATOM 754 C CA . GLY A 1 96 ? 3.365 -5.268 -4.895 1.00 96.62 96 GLY A CA 1
ATOM 755 C C . GLY A 1 96 ? 4.142 -6.476 -5.421 1.00 96.62 96 GLY A C 1
ATOM 756 O O . GLY A 1 96 ? 5.253 -6.331 -5.925 1.00 96.62 96 GLY A O 1
ATOM 757 N N . PHE A 1 97 ? 3.529 -7.659 -5.381 1.00 96.44 97 PHE A N 1
ATOM 758 C CA . PHE A 1 97 ? 4.088 -8.890 -5.934 1.00 96.44 97 PHE A CA 1
ATOM 759 C C . PHE A 1 97 ? 4.317 -8.775 -7.446 1.00 96.44 97 PHE A C 1
ATOM 761 O O . PHE A 1 97 ? 5.386 -9.129 -7.940 1.00 96.44 97 PHE A O 1
ATOM 768 N N . GLY A 1 98 ? 3.343 -8.226 -8.179 1.00 95.00 98 GLY A N 1
ATOM 769 C CA . GLY A 1 98 ? 3.469 -7.999 -9.619 1.00 95.00 98 GLY A CA 1
ATOM 770 C C . GLY A 1 98 ? 4.611 -7.041 -9.969 1.00 95.00 98 GLY A C 1
ATOM 771 O O . GLY A 1 98 ? 5.420 -7.339 -10.848 1.00 95.00 98 GLY A O 1
ATOM 77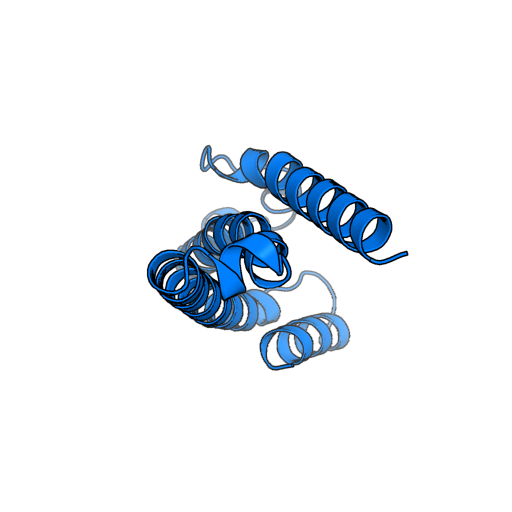2 N N . ILE A 1 99 ? 4.725 -5.914 -9.257 1.00 94.81 99 ILE A N 1
ATOM 773 C CA . ILE A 1 99 ? 5.790 -4.930 -9.516 1.00 94.81 99 ILE A CA 1
ATOM 774 C C . ILE A 1 99 ? 7.172 -5.373 -9.010 1.00 94.81 99 ILE A C 1
ATOM 776 O O . ILE A 1 99 ? 8.178 -4.865 -9.504 1.00 94.81 99 ILE A O 1
ATOM 780 N N . ALA A 1 100 ? 7.255 -6.336 -8.084 1.00 94.19 100 ALA A N 1
ATOM 781 C CA . ALA A 1 100 ? 8.523 -6.855 -7.559 1.00 94.19 100 ALA A CA 1
ATOM 782 C C . ALA A 1 100 ? 9.433 -7.429 -8.662 1.00 94.19 100 ALA A C 1
ATOM 784 O O . ALA A 1 100 ? 10.658 -7.285 -8.607 1.00 94.19 100 ALA A O 1
ATOM 785 N N . TRP A 1 101 ? 8.846 -8.016 -9.709 1.00 91.06 101 TRP A N 1
ATOM 786 C CA . TRP A 1 101 ? 9.593 -8.546 -10.858 1.00 91.06 101 TRP A CA 1
ATOM 787 C C . TRP A 1 101 ? 10.216 -7.471 -11.752 1.00 91.06 101 TRP A C 1
ATOM 789 O O . TRP A 1 101 ? 11.083 -7.776 -12.566 1.00 91.06 1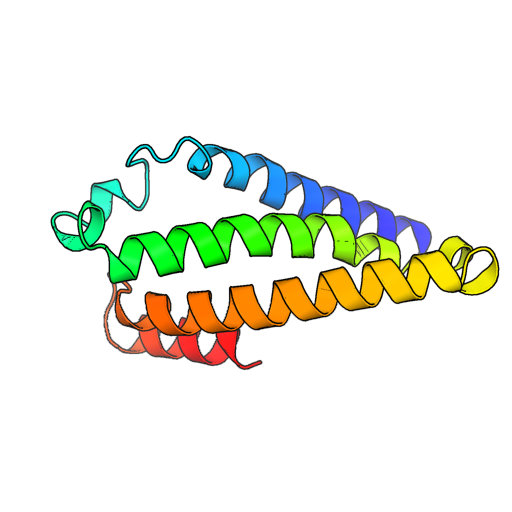01 TRP A O 1
ATOM 799 N N . PHE A 1 102 ? 9.821 -6.213 -11.567 1.00 89.06 102 PHE A N 1
ATOM 800 C CA . PHE A 1 102 ? 10.374 -5.059 -12.269 1.00 89.06 102 PHE A CA 1
ATOM 801 C C . PHE A 1 102 ? 11.409 -4.305 -11.423 1.00 89.06 102 PHE A C 1
ATOM 803 O O . PHE A 1 102 ? 11.734 -3.163 -11.744 1.00 89.06 102 PHE A O 1
ATOM 810 N N . ALA A 1 103 ? 11.903 -4.874 -10.316 1.00 85.62 103 ALA A N 1
ATOM 811 C CA . ALA A 1 103 ? 12.941 -4.254 -9.490 1.00 85.62 103 ALA A CA 1
ATOM 812 C C . ALA A 1 103 ? 14.224 -3.966 -10.303 1.00 85.62 103 ALA A C 1
ATOM 814 O O . ALA A 1 103 ? 14.617 -4.753 -11.156 1.00 85.62 103 ALA A O 1
ATOM 815 N N . ASN A 1 104 ? 14.863 -2.815 -10.043 1.00 73.50 104 ASN A N 1
ATOM 816 C CA . ASN A 1 104 ? 16.043 -2.353 -10.800 1.00 73.50 104 ASN A CA 1
ATOM 817 C C . ASN A 1 104 ? 17.279 -3.222 -10.547 1.00 73.50 104 ASN A C 1
ATOM 819 O O . ASN A 1 104 ? 18.161 -3.342 -11.392 1.00 73.50 104 ASN A O 1
ATOM 823 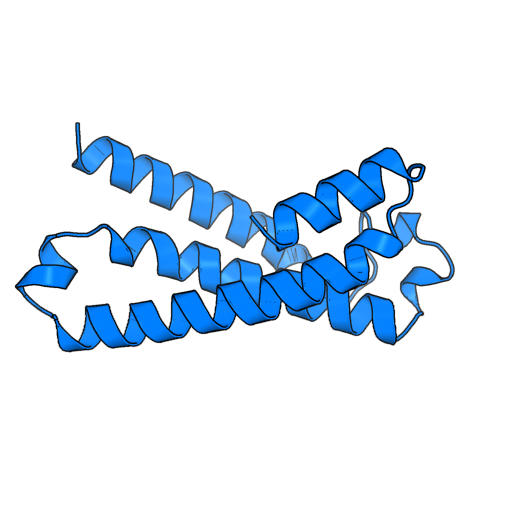N N . GLU A 1 105 ? 17.350 -3.807 -9.358 1.00 67.56 105 GLU A N 1
ATOM 824 C CA . GLU A 1 105 ? 18.471 -4.611 -8.917 1.00 67.56 105 GLU A CA 1
ATOM 825 C C . GLU A 1 105 ? 18.139 -6.095 -9.105 1.00 67.56 105 GLU A C 1
ATOM 827 O O . GLU A 1 105 ? 16.990 -6.510 -8.953 1.00 67.56 105 GLU A O 1
ATOM 832 N N . ARG A 1 106 ? 19.174 -6.869 -9.447 1.00 72.94 106 ARG A N 1
ATOM 833 C CA . ARG A 1 106 ? 19.245 -8.314 -9.760 1.00 72.94 106 ARG A CA 1
ATOM 834 C C . ARG A 1 106 ? 18.224 -9.196 -9.009 1.00 72.94 106 ARG A C 1
ATOM 836 O O . ARG A 1 106 ? 17.747 -8.855 -7.942 1.00 72.94 106 ARG A O 1
ATOM 843 N N . TRP A 1 107 ? 18.011 -10.420 -9.489 1.00 86.12 107 TRP A N 1
ATOM 844 C CA . TRP A 1 107 ? 17.116 -11.464 -8.947 1.00 86.12 107 TRP A CA 1
ATOM 845 C C . TRP A 1 107 ? 16.893 -11.494 -7.417 1.00 86.12 107 TRP A C 1
ATOM 847 O O . TRP A 1 107 ? 15.769 -11.708 -6.976 1.00 86.12 107 TRP A O 1
ATOM 857 N N . VAL A 1 108 ? 17.927 -11.251 -6.602 1.00 91.62 108 VAL A N 1
ATOM 858 C CA . VAL A 1 108 ? 17.834 -11.204 -5.130 1.00 91.62 108 VAL A CA 1
ATOM 859 C C . VAL A 1 108 ? 16.794 -10.188 -4.638 1.00 91.62 108 VAL A C 1
ATOM 861 O O . VAL A 1 108 ? 15.974 -10.518 -3.785 1.00 91.62 108 VAL A O 1
ATOM 864 N N . THR A 1 109 ? 16.786 -8.974 -5.185 1.00 90.81 109 THR A N 1
ATOM 865 C CA . THR A 1 109 ? 15.855 -7.901 -4.796 1.00 90.81 109 THR A CA 1
ATOM 866 C C . THR A 1 109 ? 14.427 -8.219 -5.210 1.00 90.81 109 THR A C 1
ATOM 868 O O . THR A 1 109 ? 13.511 -8.042 -4.410 1.00 90.81 109 THR A O 1
ATOM 871 N N . SER 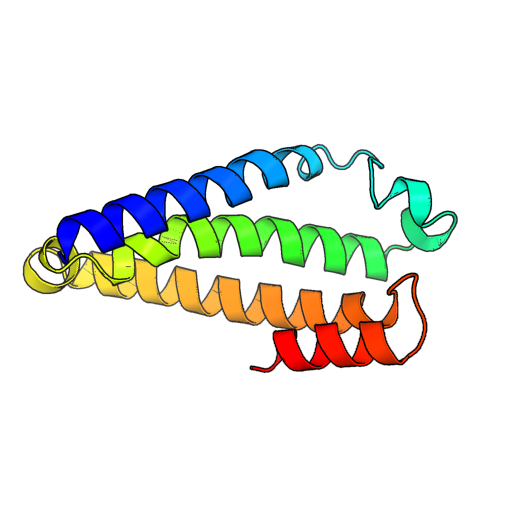A 1 110 ? 14.227 -8.751 -6.420 1.00 92.50 110 SER A N 1
ATOM 872 C CA . SER A 1 110 ? 12.896 -9.170 -6.878 1.00 92.50 110 SER A CA 1
ATOM 873 C C . SER A 1 110 ? 12.319 -10.268 -5.988 1.00 92.50 110 SER A C 1
ATOM 875 O O . SER A 1 110 ? 11.181 -10.151 -5.542 1.00 92.50 110 SER A O 1
ATOM 877 N N . PHE A 1 111 ? 13.113 -11.294 -5.654 1.00 94.12 111 PHE A N 1
ATOM 878 C CA . PHE A 1 111 ? 12.670 -12.348 -4.739 1.00 94.12 111 PHE A CA 1
ATOM 879 C C . PHE A 1 111 ? 12.421 -11.825 -3.321 1.00 94.12 111 PHE A C 1
ATOM 881 O O . PHE A 1 111 ? 11.459 -12.251 -2.690 1.00 94.12 111 PHE A O 1
ATOM 888 N N . GLY A 1 112 ? 13.235 -10.883 -2.833 1.00 94.19 112 GLY A N 1
ATOM 889 C CA . GLY A 1 112 ? 13.029 -10.242 -1.534 1.00 94.19 112 GLY A CA 1
ATOM 890 C C . GLY A 1 112 ? 11.695 -9.497 -1.449 1.00 94.19 112 GLY A C 1
ATOM 891 O O . GLY A 1 112 ? 10.923 -9.716 -0.516 1.00 94.19 112 GLY A O 1
ATOM 892 N N . PHE A 1 113 ? 11.379 -8.669 -2.447 1.00 94.19 113 PHE A N 1
ATOM 893 C CA . PHE A 1 113 ? 10.098 -7.958 -2.497 1.00 94.19 113 PHE A CA 1
ATOM 894 C C . PHE A 1 113 ? 8.911 -8.894 -2.728 1.00 94.19 113 PHE A C 1
ATOM 896 O O . PHE A 1 113 ? 7.863 -8.715 -2.112 1.00 94.19 113 PHE A O 1
ATOM 903 N N . ALA A 1 114 ? 9.076 -9.923 -3.558 1.00 94.94 114 ALA A N 1
ATOM 904 C CA . ALA A 1 114 ? 8.049 -10.932 -3.772 1.00 94.94 114 ALA A CA 1
ATOM 905 C C . ALA A 1 114 ? 7.741 -11.725 -2.496 1.00 94.94 114 ALA A C 1
ATOM 907 O O . ALA A 1 114 ? 6.576 -11.951 -2.184 1.00 94.94 114 ALA A O 1
ATOM 908 N N . ALA A 1 115 ? 8.771 -12.108 -1.735 1.00 95.75 115 ALA A N 1
ATOM 909 C CA . ALA A 1 115 ? 8.604 -12.775 -0.450 1.00 95.75 115 ALA A CA 1
ATOM 910 C C . ALA A 1 115 ? 7.886 -11.866 0.556 1.00 95.75 115 ALA A C 1
ATOM 912 O O . ALA A 1 115 ? 6.957 -12.314 1.222 1.00 95.75 115 ALA A O 1
ATOM 913 N N . LEU A 1 116 ? 8.258 -10.580 0.616 1.00 94.25 116 LEU A N 1
ATOM 914 C CA . LEU A 1 116 ? 7.586 -9.597 1.469 1.00 94.25 116 LEU A CA 1
ATOM 915 C C . LEU A 1 116 ? 6.104 -9.421 1.108 1.00 94.25 116 LEU A C 1
ATOM 917 O O . LEU A 1 116 ? 5.289 -9.202 1.993 1.00 94.25 116 LEU A O 1
ATOM 921 N N . ALA A 1 117 ? 5.745 -9.525 -0.172 1.00 94.38 117 ALA A N 1
ATOM 922 C CA . ALA A 1 117 ? 4.360 -9.399 -0.615 1.00 94.38 117 ALA A CA 1
ATOM 923 C C . ALA A 1 117 ? 3.463 -10.584 -0.198 1.00 94.38 117 ALA A C 1
ATOM 925 O O . ALA A 1 117 ? 2.240 -10.448 -0.213 1.00 94.38 117 ALA A O 1
ATOM 926 N N . VAL A 1 118 ? 4.056 -11.733 0.147 1.00 91.75 118 VAL A N 1
ATOM 927 C CA . VAL A 1 118 ? 3.344 -12.970 0.523 1.00 91.75 118 VAL A CA 1
ATOM 928 C C . VAL A 1 118 ? 3.378 -13.234 2.039 1.00 91.75 118 VAL A C 1
ATOM 930 O O . VAL A 1 118 ? 2.559 -14.012 2.528 1.00 91.75 118 VAL A O 1
ATOM 933 N N . ALA A 1 119 ? 4.309 -12.613 2.768 1.00 84.81 119 ALA A N 1
ATOM 934 C CA . ALA A 1 119 ? 4.493 -12.768 4.215 1.00 84.81 119 ALA A CA 1
ATOM 935 C C . ALA A 1 119 ? 3.402 -12.064 5.042 1.00 84.81 119 ALA A C 1
ATOM 937 O O . ALA A 1 119 ? 2.952 -12.678 6.038 1.00 84.81 119 ALA A O 1
#

Radius of gyration: 16.3 Å; chains: 1; bounding box: 38×26×48 Å

Secondary structure (DSSP, 8-state):
-HHHHHHHHHHHHHHHHHHHGGGTT----GGGGGGGGGGG-HHHHHHHHHHHHHHHHHHHHHHHHT-HHHHHH-HHHHHHHHHHHHHHHHHHHHHHHHHHTT-SS-HHHHHHHHHHHH-

Foldseek 3Di:
DLVVVLVVLQVVLVVLLVVLCVCVVVDQDDVLVVLVVLVVVPLLSVLVCLLSVLSSLLSNLVSVLSDPCCVPVPVVVSVVSVVSNVVSLLRSLVSQLSNLVSDPDDPVSSVVSNVVSVD